Protein AF-A0A6B3E940-F1 (afdb_monomer)

Foldseek 3Di:
DWKKWKKKAFPCVLVVVVPDPPNIDTDIDDPDPAAQQLVFLVVLVVCLVPPDPVRNPTQMKMWMATPLQFTDIYRHNDDDDPVVSVVRVVNRVVRSVVVVVVVVVVVLLVVLLCCVVPPPPDDLQNSLVVCVVPDPSVQSSCSNVVHNPDD

Radius of gyration: 22.95 Å; Cα contacts (8 Å, |Δi|>4): 192; chains: 1; bounding box: 45×34×62 Å

Structure (mmCIF, N/CA/C/O backbone):
data_AF-A0A6B3E940-F1
#
_entry.id   AF-A0A6B3E940-F1
#
loop_
_atom_site.group_PDB
_atom_site.id
_atom_site.type_symbol
_atom_site.label_atom_id
_atom_site.label_alt_id
_atom_site.label_comp_id
_atom_site.label_asym_id
_atom_site.label_entity_id
_atom_site.label_seq_id
_atom_site.pdbx_PDB_ins_code
_atom_site.Cartn_x
_atom_site.Cartn_y
_atom_site.Cartn_z
_atom_site.occupancy
_atom_site.B_iso_or_equiv
_atom_site.auth_seq_id
_atom_site.auth_comp_id
_atom_site.auth_asym_id
_atom_site.auth_atom_id
_atom_site.pdbx_PDB_model_num
ATOM 1 N N . MET A 1 1 ? -9.337 -10.055 -10.009 1.00 65.56 1 MET A N 1
ATOM 2 C CA . MET A 1 1 ? -8.100 -9.558 -10.638 1.00 65.56 1 MET A CA 1
ATOM 3 C C . MET A 1 1 ? -8.037 -8.090 -10.292 1.00 65.56 1 MET A C 1
ATOM 5 O O . MET A 1 1 ? -9.077 -7.448 -10.397 1.00 65.56 1 MET A O 1
ATOM 9 N N . ALA A 1 2 ? -6.899 -7.632 -9.772 1.00 80.44 2 ALA A N 1
ATOM 10 C CA . ALA A 1 2 ? -6.721 -6.245 -9.368 1.00 80.44 2 ALA A CA 1
ATOM 11 C C . ALA A 1 2 ? -6.787 -5.332 -10.592 1.00 80.44 2 ALA A C 1
ATOM 13 O O . ALA A 1 2 ? -6.384 -5.710 -11.693 1.00 80.44 2 ALA A O 1
ATOM 14 N N . THR A 1 3 ? -7.287 -4.125 -10.384 1.00 91.31 3 THR A N 1
ATOM 15 C CA . THR A 1 3 ? -7.326 -3.108 -11.421 1.00 91.31 3 THR A CA 1
ATOM 16 C C . THR A 1 3 ? -6.101 -2.218 -11.283 1.00 91.31 3 THR A C 1
ATOM 18 O O . THR A 1 3 ? -5.962 -1.539 -10.265 1.00 91.31 3 THR A O 1
ATOM 21 N N . TYR A 1 4 ? -5.249 -2.138 -12.304 1.00 93.44 4 TYR A N 1
ATOM 22 C CA . TYR A 1 4 ? -4.067 -1.279 -12.269 1.00 93.44 4 TYR A CA 1
ATOM 23 C C . TYR A 1 4 ? -4.266 0.001 -13.079 1.00 93.44 4 TYR A C 1
ATOM 25 O O . TYR A 1 4 ? -4.685 -0.021 -14.234 1.00 93.44 4 TYR A O 1
ATOM 33 N N . ASN A 1 5 ? -3.904 1.130 -12.482 1.00 93.69 5 ASN A N 1
ATOM 34 C CA . ASN A 1 5 ? -3.676 2.395 -13.168 1.00 93.69 5 ASN A CA 1
ATOM 35 C C . ASN A 1 5 ? -2.167 2.607 -13.248 1.00 93.69 5 ASN A C 1
ATOM 37 O O . ASN A 1 5 ? -1.467 2.369 -12.264 1.00 93.69 5 ASN A O 1
ATOM 41 N N . TYR A 1 6 ? -1.663 3.068 -14.385 1.00 91.81 6 TYR A N 1
ATOM 42 C CA . TYR A 1 6 ? -0.237 3.314 -14.545 1.00 91.81 6 TYR A CA 1
ATOM 43 C C . TYR A 1 6 ? 0.050 4.658 -15.196 1.00 91.81 6 TYR A C 1
ATOM 45 O O . TYR A 1 6 ? -0.753 5.194 -15.964 1.00 91.81 6 TYR A O 1
ATOM 53 N N . GLU A 1 7 ? 1.229 5.182 -14.890 1.00 90.56 7 GLU A N 1
ATOM 54 C CA . GLU A 1 7 ? 1.784 6.381 -15.492 1.00 90.56 7 GLU A CA 1
ATOM 55 C C . GLU A 1 7 ? 3.237 6.133 -15.886 1.00 90.56 7 GLU A C 1
ATOM 57 O O . GLU A 1 7 ? 4.058 5.766 -15.052 1.00 90.56 7 GLU A O 1
ATOM 62 N N . ILE A 1 8 ? 3.558 6.353 -17.159 1.00 86.75 8 ILE A N 1
ATOM 63 C CA . ILE A 1 8 ? 4.937 6.384 -17.640 1.00 86.75 8 ILE A CA 1
ATOM 64 C C . ILE A 1 8 ? 5.429 7.823 -17.516 1.00 86.75 8 ILE A C 1
ATOM 66 O O . ILE A 1 8 ? 4.885 8.716 -18.170 1.00 86.75 8 ILE A O 1
ATOM 70 N N . GLN A 1 9 ? 6.445 8.041 -16.688 1.00 82.88 9 GLN A N 1
ATOM 71 C CA . GLN A 1 9 ? 7.139 9.311 -16.548 1.00 82.88 9 GLN A CA 1
ATOM 72 C C . GLN A 1 9 ? 8.440 9.279 -17.344 1.00 82.88 9 GLN A C 1
ATOM 74 O O . GLN A 1 9 ? 9.255 8.367 -17.218 1.00 82.88 9 GLN A O 1
ATOM 79 N N . VAL A 1 10 ? 8.650 10.302 -18.165 1.00 74.44 10 VAL A N 1
ATOM 80 C CA . VAL A 1 10 ? 9.858 10.460 -18.977 1.00 74.44 10 VAL A CA 1
ATOM 81 C C . VAL A 1 10 ? 10.503 11.804 -18.629 1.00 74.44 10 VAL A C 1
ATOM 83 O O . VAL A 1 10 ? 9.784 12.763 -18.328 1.00 74.44 10 VAL A O 1
ATOM 86 N N . PRO A 1 11 ? 11.845 11.920 -18.641 1.00 71.56 11 PRO A N 1
ATOM 87 C CA . PRO A 1 11 ? 12.511 13.178 -18.335 1.00 71.56 11 PRO A CA 1
ATOM 88 C C . PRO A 1 11 ? 12.091 14.284 -19.306 1.00 71.56 11 PRO A C 1
ATOM 90 O O . PRO A 1 11 ? 12.037 14.056 -20.512 1.00 71.56 11 PRO A O 1
ATOM 93 N N . ALA A 1 12 ? 11.922 15.510 -18.804 1.00 7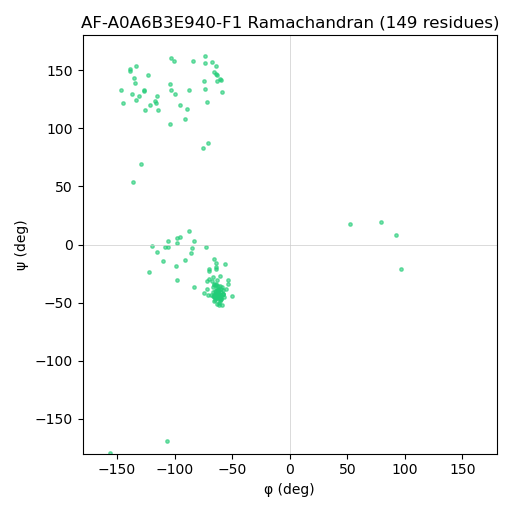0.94 12 ALA A N 1
ATOM 94 C CA . ALA A 1 12 ? 11.483 16.677 -19.585 1.00 70.94 12 ALA A CA 1
ATOM 95 C C . ALA A 1 12 ? 12.355 16.996 -20.821 1.00 70.94 12 ALA A C 1
ATOM 97 O O . ALA A 1 12 ? 11.939 17.731 -21.715 1.00 70.94 12 ALA A O 1
ATOM 98 N N . ILE A 1 13 ? 13.576 16.454 -20.890 1.00 68.12 13 ILE A N 1
ATOM 99 C CA . ILE A 1 13 ? 14.427 16.566 -22.078 1.00 68.12 13 ILE A CA 1
ATOM 100 C C . ILE A 1 13 ? 13.847 15.804 -23.281 1.00 68.12 13 ILE A C 1
ATOM 102 O O . ILE A 1 13 ? 14.067 16.230 -24.408 1.00 68.12 13 ILE A O 1
ATOM 106 N N . ALA A 1 14 ? 13.067 14.738 -23.063 1.00 64.94 14 ALA A N 1
ATOM 107 C CA . ALA A 1 14 ? 12.346 14.030 -24.120 1.00 64.94 14 ALA A CA 1
ATOM 108 C C . ALA A 1 14 ? 11.273 14.922 -24.761 1.00 64.94 14 ALA A C 1
ATOM 110 O O . ALA A 1 14 ? 11.181 14.982 -25.985 1.00 64.94 14 ALA A O 1
ATOM 111 N N . ASP A 1 15 ? 10.531 15.676 -23.945 1.00 63.59 15 ASP A N 1
ATOM 112 C CA . ASP A 1 15 ? 9.510 16.633 -24.394 1.00 63.59 15 ASP A CA 1
ATOM 113 C C . ASP A 1 15 ? 10.143 17.738 -25.248 1.00 63.59 15 ASP A C 1
ATOM 115 O O . ASP A 1 15 ? 9.604 18.148 -26.276 1.00 63.59 15 ASP A O 1
ATOM 119 N N . ALA A 1 16 ? 11.336 18.191 -24.851 1.00 63.53 16 ALA A N 1
ATOM 120 C CA . ALA A 1 16 ? 12.081 19.232 -25.551 1.00 63.53 16 ALA A CA 1
ATOM 121 C C . ALA A 1 16 ? 12.637 18.778 -26.914 1.00 63.53 16 ALA A C 1
ATOM 123 O O . ALA A 1 16 ? 12.873 19.619 -27.785 1.00 63.53 16 ALA A O 1
ATOM 124 N N . LEU A 1 17 ? 12.824 17.468 -27.128 1.00 63.91 17 LEU A N 1
ATOM 125 C CA . LEU A 1 17 ? 13.311 16.916 -28.397 1.00 63.91 17 LEU A CA 1
ATOM 126 C C . LEU A 1 17 ? 12.261 16.956 -29.522 1.00 63.91 17 LEU A C 1
ATOM 128 O O . LEU A 1 17 ? 12.595 16.608 -30.654 1.00 63.91 17 LEU A O 1
ATOM 132 N N . ASN A 1 18 ? 11.031 17.421 -29.247 1.00 54.59 18 ASN A N 1
ATOM 133 C CA . ASN A 1 18 ? 10.007 17.849 -30.220 1.00 54.59 18 ASN A CA 1
ATOM 134 C C . ASN A 1 18 ? 9.663 16.834 -31.336 1.00 54.59 18 ASN A C 1
ATOM 136 O O . ASN A 1 18 ? 9.095 17.187 -32.368 1.00 54.59 18 ASN A O 1
ATOM 140 N N . THR A 1 19 ? 10.025 15.566 -31.144 1.00 55.31 19 THR A N 1
ATOM 141 C CA . THR A 1 19 ? 9.912 14.481 -32.133 1.00 55.31 19 THR A CA 1
ATOM 142 C C . THR A 1 19 ? 8.928 13.402 -31.698 1.00 55.31 19 THR A C 1
ATOM 144 O O . THR A 1 19 ? 8.602 12.521 -32.493 1.00 55.31 19 THR A O 1
ATOM 147 N N . TRP A 1 20 ? 8.398 13.485 -30.473 1.00 56.41 20 TRP A N 1
ATOM 148 C CA . TRP A 1 20 ? 7.469 12.500 -29.941 1.00 56.41 20 TRP A CA 1
ATOM 149 C C . TRP A 1 20 ? 6.397 13.127 -29.043 1.00 56.41 20 TRP A C 1
ATOM 151 O O . TRP A 1 20 ? 6.701 13.760 -28.040 1.00 56.41 20 TRP A O 1
ATOM 161 N N . ASN A 1 21 ? 5.127 12.927 -29.405 1.00 55.66 21 ASN A N 1
ATOM 162 C CA . ASN A 1 21 ? 3.965 13.545 -28.751 1.00 55.66 21 ASN A CA 1
ATOM 163 C C . ASN A 1 21 ? 3.415 12.746 -27.550 1.00 55.66 21 ASN A C 1
ATOM 165 O O . ASN A 1 21 ? 2.301 13.021 -27.110 1.00 55.66 21 ASN A O 1
ATOM 169 N N . GLN A 1 22 ? 4.133 11.734 -27.045 1.00 58.56 22 GLN A N 1
ATOM 170 C CA . GLN A 1 22 ? 3.665 10.892 -25.930 1.00 58.56 22 GLN A CA 1
ATOM 171 C C . GLN A 1 22 ? 4.746 10.612 -24.870 1.00 58.56 22 GLN A C 1
ATOM 173 O O . GLN A 1 22 ? 5.001 9.452 -24.551 1.00 58.56 22 GLN A O 1
ATOM 178 N N . PRO A 1 23 ? 5.397 11.640 -24.301 1.00 60.25 23 PRO A N 1
ATOM 179 C CA . PRO A 1 23 ? 6.384 11.414 -23.250 1.00 60.25 23 PRO A CA 1
ATOM 180 C C . PRO A 1 23 ? 5.743 10.940 -21.943 1.00 60.25 23 PRO A C 1
ATOM 182 O O . PRO A 1 23 ? 6.348 10.176 -21.209 1.00 60.25 23 PRO A O 1
ATOM 185 N N . GLN A 1 24 ? 4.505 11.341 -21.662 1.00 67.50 24 GLN A N 1
ATOM 186 C CA . GLN A 1 24 ? 3.754 10.858 -20.510 1.00 67.50 24 GLN A CA 1
ATOM 187 C C . GLN A 1 24 ? 2.526 10.100 -20.995 1.00 67.50 24 GLN A C 1
ATOM 189 O O . GLN A 1 24 ? 1.691 10.647 -21.720 1.00 67.50 24 GLN A O 1
ATOM 194 N N . LYS A 1 25 ? 2.419 8.831 -20.599 1.00 77.31 25 LYS A N 1
ATOM 195 C CA . LYS A 1 25 ? 1.247 7.993 -20.873 1.00 77.31 25 LYS A CA 1
ATOM 196 C C . LYS A 1 25 ? 0.608 7.610 -19.550 1.00 77.31 25 LYS A C 1
ATOM 198 O O . LYS A 1 25 ? 1.270 7.012 -18.710 1.00 77.31 25 LYS A O 1
ATOM 203 N N . ARG A 1 26 ? -0.676 7.928 -19.395 1.00 82.88 26 ARG A N 1
ATOM 204 C CA . ARG A 1 26 ? -1.514 7.482 -18.279 1.00 82.88 26 ARG A CA 1
ATOM 205 C C . ARG A 1 26 ? -2.608 6.588 -18.825 1.00 82.88 26 ARG A C 1
ATOM 207 O O . ARG A 1 26 ? -3.288 6.989 -19.768 1.00 82.88 26 ARG A O 1
ATOM 214 N N . ASP A 1 27 ? -2.760 5.405 -18.256 1.00 88.06 27 ASP A N 1
ATOM 215 C CA . ASP A 1 27 ? -3.761 4.445 -18.711 1.00 88.06 27 ASP A CA 1
ATOM 216 C C . ASP A 1 27 ? -4.138 3.464 -17.592 1.00 88.06 27 ASP A C 1
ATOM 218 O O . ASP A 1 27 ? -3.639 3.550 -16.464 1.00 88.06 27 ASP A O 1
ATOM 222 N N . LYS A 1 28 ? -5.036 2.532 -17.912 1.00 88.75 28 LYS A N 1
ATOM 223 C CA . LYS A 1 28 ? -5.583 1.538 -16.992 1.00 88.75 28 LYS A CA 1
ATOM 224 C C . LYS A 1 28 ? -5.622 0.152 -17.646 1.00 88.75 28 LYS A C 1
ATOM 226 O O . LYS A 1 28 ? -5.931 0.040 -18.826 1.00 88.75 28 LYS A O 1
ATOM 231 N N . THR A 1 29 ? -5.360 -0.898 -16.873 1.00 89.19 29 THR A N 1
ATOM 232 C CA . THR A 1 29 ? -5.521 -2.308 -17.276 1.00 89.19 29 THR A CA 1
ATOM 233 C C . THR A 1 29 ? -6.227 -3.094 -16.171 1.00 89.19 29 THR A C 1
ATOM 235 O O . THR A 1 29 ? -5.981 -2.885 -14.982 1.00 89.19 29 THR A O 1
ATOM 238 N N . ASP A 1 30 ? -7.140 -3.972 -16.572 1.00 88.38 30 ASP A N 1
ATOM 239 C CA . ASP A 1 30 ? -7.891 -4.898 -15.718 1.00 88.38 30 ASP A CA 1
ATOM 240 C C . ASP A 1 30 ? -7.642 -6.379 -16.075 1.00 88.38 30 ASP A C 1
ATOM 242 O O . ASP A 1 30 ? -8.165 -7.275 -15.411 1.00 88.38 30 ASP A O 1
ATOM 246 N N . ASP A 1 31 ? -6.820 -6.645 -17.093 1.00 88.00 31 ASP A N 1
ATOM 247 C CA . ASP A 1 31 ? -6.513 -7.973 -17.630 1.00 88.00 31 ASP A CA 1
ATOM 248 C C . ASP A 1 31 ? -5.114 -8.495 -17.253 1.00 88.00 31 ASP A C 1
ATOM 250 O O . ASP A 1 31 ? -4.766 -9.637 -17.570 1.00 88.00 31 ASP A O 1
ATOM 254 N N . TRP A 1 32 ? -4.311 -7.703 -16.536 1.00 92.44 32 TRP A N 1
ATOM 255 C CA . TRP A 1 32 ? -2.992 -8.130 -16.076 1.00 92.44 32 TRP A CA 1
ATOM 256 C C . TRP A 1 32 ? -3.081 -9.165 -14.944 1.00 92.44 32 TRP A C 1
ATOM 258 O O . TRP A 1 32 ? -3.643 -8.915 -13.879 1.00 92.44 32 TRP A O 1
ATOM 268 N N . ALA A 1 33 ? -2.477 -10.335 -15.161 1.00 87.19 33 ALA A N 1
ATOM 269 C CA . ALA A 1 33 ? -2.506 -11.458 -14.219 1.00 87.19 33 ALA A CA 1
ATOM 270 C C . ALA A 1 33 ? -1.253 -11.573 -13.323 1.00 87.19 33 ALA A C 1
ATOM 272 O O . ALA A 1 33 ? -1.144 -12.529 -12.557 1.00 87.19 33 ALA A O 1
ATOM 273 N N . GLY A 1 34 ? -0.289 -10.655 -13.453 1.00 90.38 34 GLY A N 1
ATOM 274 C CA . GLY A 1 34 ? 0.955 -10.643 -12.677 1.00 90.38 34 GLY A CA 1
ATOM 275 C C . GLY A 1 34 ? 0.993 -9.555 -11.602 1.00 90.38 34 GLY A C 1
ATOM 276 O O . GLY A 1 34 ? -0.002 -8.889 -11.338 1.00 90.38 34 GLY A O 1
ATOM 277 N N . THR A 1 35 ? 2.173 -9.346 -11.018 1.00 94.56 35 THR A N 1
ATOM 278 C CA . THR A 1 35 ? 2.417 -8.291 -10.022 1.00 94.56 35 THR A CA 1
ATOM 279 C C . THR A 1 35 ? 2.478 -6.900 -10.658 1.00 94.56 35 THR A C 1
ATOM 281 O O . THR A 1 35 ? 2.711 -6.762 -11.869 1.00 94.56 35 THR A O 1
ATOM 284 N N . ALA A 1 36 ? 2.324 -5.856 -9.841 1.00 95.50 36 ALA A N 1
ATOM 285 C CA . ALA A 1 36 ? 2.456 -4.470 -10.278 1.00 95.50 36 ALA A CA 1
ATOM 286 C C . ALA A 1 36 ? 3.881 -4.172 -10.776 1.00 95.50 36 ALA A C 1
ATOM 288 O O . ALA A 1 36 ? 4.051 -3.504 -11.799 1.00 95.50 36 ALA A O 1
ATOM 289 N N . HIS A 1 37 ? 4.914 -4.715 -10.116 1.00 96.31 37 HIS A N 1
ATOM 290 C CA . HIS A 1 37 ? 6.299 -4.590 -10.588 1.00 96.31 37 HIS A CA 1
ATOM 291 C C . HIS A 1 37 ? 6.486 -5.234 -11.967 1.00 96.31 37 HIS A C 1
ATOM 293 O O . HIS A 1 37 ? 7.131 -4.648 -12.842 1.00 96.31 37 HIS A O 1
ATOM 299 N N . ALA A 1 38 ? 5.907 -6.419 -12.196 1.00 95.31 38 ALA A N 1
ATOM 300 C CA . ALA A 1 38 ? 5.984 -7.090 -13.490 1.00 95.31 38 ALA A CA 1
ATOM 301 C C . ALA A 1 38 ? 5.284 -6.278 -14.592 1.00 95.31 38 ALA A C 1
ATOM 303 O O . ALA A 1 38 ? 5.835 -6.156 -15.689 1.00 95.31 38 ALA A O 1
ATOM 304 N N . LEU A 1 39 ? 4.128 -5.672 -14.286 1.00 95.19 39 LEU A N 1
ATOM 305 C CA . LEU A 1 39 ? 3.439 -4.755 -15.197 1.00 95.19 39 LEU A CA 1
ATOM 306 C C . LEU A 1 39 ? 4.315 -3.539 -15.521 1.00 95.19 39 LEU A C 1
ATOM 308 O O . LEU A 1 39 ? 4.513 -3.222 -16.691 1.00 95.19 39 LEU A O 1
ATOM 312 N N . GLY A 1 40 ? 4.903 -2.896 -14.509 1.00 94.75 40 GLY A N 1
ATOM 313 C CA . GLY A 1 40 ? 5.782 -1.741 -14.703 1.00 94.75 40 GLY A CA 1
ATOM 314 C C . GLY A 1 40 ? 6.984 -2.058 -15.600 1.00 94.75 40 GLY A C 1
ATOM 315 O O . GLY A 1 40 ? 7.291 -1.299 -16.518 1.00 94.75 40 GLY A O 1
ATOM 316 N N . ARG A 1 41 ? 7.626 -3.221 -15.413 1.00 95.25 41 ARG A N 1
ATOM 317 C CA . ARG A 1 41 ? 8.738 -3.674 -16.275 1.00 95.25 41 ARG A CA 1
ATOM 318 C C . ARG A 1 41 ? 8.285 -3.945 -17.706 1.00 95.25 41 ARG A C 1
ATOM 320 O O . ARG A 1 41 ? 9.025 -3.639 -18.641 1.00 95.25 41 ARG A O 1
ATOM 327 N N . HIS A 1 42 ? 7.103 -4.540 -17.870 1.00 94.25 42 HIS A N 1
ATOM 328 C CA . HIS A 1 42 ? 6.511 -4.813 -19.175 1.00 94.25 42 HIS A CA 1
ATOM 329 C C . HIS A 1 42 ? 6.232 -3.509 -19.933 1.00 94.25 42 HIS A C 1
ATOM 331 O O . HIS A 1 42 ? 6.749 -3.338 -21.034 1.00 94.25 42 HIS A O 1
ATOM 337 N N . LEU A 1 43 ? 5.544 -2.555 -19.302 1.00 92.31 43 LEU A N 1
ATOM 338 C CA . LEU A 1 43 ? 5.242 -1.239 -19.872 1.00 92.31 43 LEU A CA 1
ATOM 339 C C . LEU A 1 43 ? 6.508 -0.450 -20.213 1.00 92.31 43 LEU A C 1
ATOM 341 O O . LEU A 1 43 ? 6.602 0.145 -21.284 1.00 92.31 43 LEU A O 1
ATOM 345 N N . LEU A 1 44 ? 7.512 -0.476 -19.332 1.00 91.44 44 LEU A N 1
ATOM 346 C CA . LEU A 1 44 ? 8.779 0.204 -19.586 1.00 91.44 44 LEU A CA 1
ATOM 347 C C . LEU A 1 44 ? 9.532 -0.434 -20.763 1.00 91.44 44 LEU A C 1
ATOM 349 O O . LEU A 1 44 ? 10.171 0.270 -21.541 1.00 91.44 44 LEU A O 1
ATOM 353 N N . ARG A 1 45 ? 9.441 -1.759 -20.938 1.00 91.31 45 ARG A N 1
ATOM 354 C CA . ARG A 1 45 ? 10.003 -2.443 -22.111 1.00 91.31 45 ARG A CA 1
ATOM 355 C C . ARG A 1 45 ? 9.287 -2.039 -23.396 1.00 91.31 45 ARG A C 1
ATOM 357 O O . ARG A 1 45 ? 9.963 -1.662 -24.345 1.00 91.31 45 ARG A O 1
ATOM 364 N N . GLU A 1 46 ? 7.956 -2.052 -23.410 1.00 89.44 46 GLU A N 1
ATOM 365 C CA . GLU A 1 46 ? 7.172 -1.600 -24.570 1.00 89.44 46 GLU A CA 1
ATOM 366 C C . GLU A 1 46 ? 7.482 -0.145 -24.937 1.00 89.4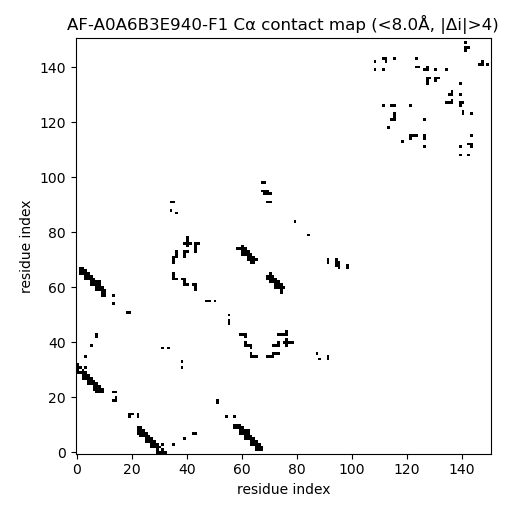4 46 GLU A C 1
ATOM 368 O O . GLU A 1 46 ? 7.596 0.208 -26.115 1.00 89.44 46 GLU A O 1
ATOM 373 N N . TRP A 1 47 ? 7.670 0.703 -23.925 1.00 86.25 47 TRP A N 1
ATOM 374 C CA . TRP A 1 47 ? 8.105 2.079 -24.110 1.00 86.25 47 TRP A CA 1
ATOM 375 C C . TRP A 1 47 ? 9.488 2.149 -24.771 1.00 86.25 47 TRP A C 1
ATOM 377 O O . TRP A 1 47 ? 9.631 2.814 -25.793 1.00 86.25 47 TRP A O 1
ATOM 387 N N . HIS A 1 48 ? 10.491 1.421 -24.266 1.00 86.56 4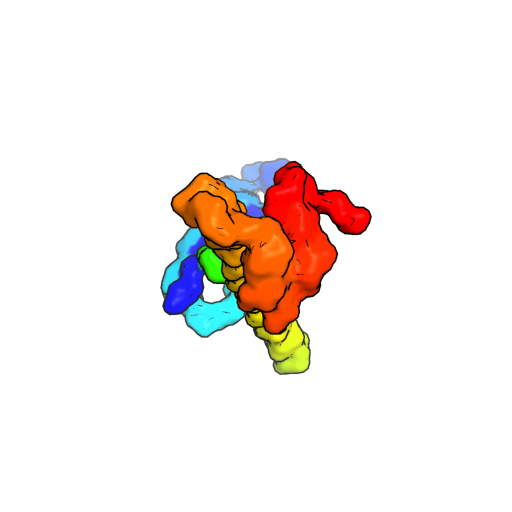8 HIS A N 1
ATOM 388 C CA . HIS A 1 48 ? 11.831 1.400 -24.871 1.00 86.56 48 HIS A CA 1
ATOM 389 C C . HIS A 1 48 ? 11.834 0.840 -26.303 1.00 86.56 48 HIS A C 1
ATOM 391 O O . HIS A 1 48 ? 12.593 1.325 -27.146 1.00 86.56 48 HIS A O 1
ATOM 397 N N . ASP A 1 49 ? 10.988 -0.149 -26.593 1.00 87.62 49 ASP A N 1
ATOM 398 C CA . ASP A 1 49 ? 10.885 -0.766 -27.919 1.00 87.62 49 ASP A CA 1
ATOM 399 C C . ASP A 1 49 ? 10.221 0.171 -28.946 1.00 87.62 49 ASP A C 1
ATOM 401 O O . ASP A 1 49 ? 10.558 0.129 -30.133 1.00 87.62 49 ASP A O 1
ATOM 405 N N . SER A 1 50 ? 9.305 1.038 -28.501 1.00 83.44 50 SER A N 1
ATOM 406 C CA . SER A 1 50 ? 8.542 1.959 -29.360 1.00 83.44 50 SER A CA 1
ATOM 407 C C . SER A 1 50 ? 9.088 3.391 -29.415 1.00 83.44 50 SER A C 1
ATOM 409 O O . SER A 1 50 ? 8.764 4.127 -30.352 1.00 83.44 50 SER A O 1
ATOM 411 N N . ALA A 1 51 ? 9.918 3.798 -28.450 1.00 80.88 51 ALA A N 1
ATOM 412 C CA . ALA A 1 51 ? 10.490 5.139 -28.394 1.00 80.88 51 ALA A CA 1
ATOM 413 C C . ALA A 1 51 ? 11.427 5.411 -29.593 1.00 80.88 51 ALA A C 1
ATOM 415 O O . ALA A 1 51 ? 12.122 4.503 -30.052 1.00 80.88 51 ALA A O 1
ATOM 416 N N . PRO A 1 52 ? 11.508 6.651 -30.111 1.00 80.62 52 PRO A N 1
ATOM 417 C CA . PRO A 1 52 ? 12.467 7.011 -31.157 1.00 80.62 52 PRO A CA 1
ATOM 418 C C . PRO A 1 52 ? 13.933 6.901 -30.707 1.00 80.62 52 PRO A C 1
ATOM 420 O O . PRO A 1 52 ? 14.265 7.087 -29.531 1.00 80.62 52 PRO A O 1
ATOM 423 N N . ASP A 1 53 ? 14.837 6.665 -31.661 1.00 76.31 53 ASP A N 1
ATOM 424 C CA . ASP A 1 53 ? 16.281 6.699 -31.407 1.00 76.31 53 ASP A CA 1
ATOM 425 C C . ASP A 1 53 ? 16.697 8.088 -30.873 1.00 76.31 53 ASP A C 1
ATOM 427 O O . ASP A 1 53 ? 16.290 9.120 -31.404 1.00 76.31 53 ASP A O 1
ATOM 431 N N . GLY A 1 54 ? 17.471 8.116 -29.781 1.00 73.56 54 GLY A N 1
ATOM 432 C CA . GLY A 1 54 ? 17.808 9.330 -29.017 1.00 73.56 54 GLY A CA 1
ATOM 433 C C . GLY A 1 54 ? 16.924 9.585 -27.786 1.00 73.56 54 GLY A C 1
ATOM 434 O O . GLY A 1 54 ? 17.369 10.251 -26.856 1.00 73.56 54 GLY A O 1
ATOM 435 N N . VAL A 1 55 ? 15.717 9.006 -27.730 1.00 75.38 55 VAL A N 1
ATOM 436 C CA . VAL A 1 55 ? 14.835 9.028 -26.542 1.00 75.38 55 VAL A CA 1
ATOM 437 C C . VAL A 1 55 ? 14.967 7.740 -25.725 1.00 75.38 55 VAL A C 1
ATOM 439 O O . VAL A 1 55 ? 14.873 7.781 -24.502 1.00 75.38 55 VAL A O 1
ATOM 442 N N . LYS A 1 56 ? 15.264 6.607 -26.379 1.00 74.38 56 LYS A N 1
ATOM 443 C CA . LYS A 1 56 ? 15.417 5.282 -25.742 1.00 74.38 56 LYS A CA 1
ATOM 444 C C . LYS A 1 56 ? 16.404 5.237 -24.573 1.00 74.38 56 LYS A C 1
ATOM 446 O O . LYS A 1 56 ? 16.239 4.406 -23.686 1.00 74.38 56 LYS A O 1
ATOM 451 N N . GLU A 1 57 ? 17.432 6.083 -24.603 1.00 73.75 57 GLU A N 1
ATOM 452 C CA . GLU A 1 57 ? 18.498 6.137 -23.592 1.00 73.75 57 GLU A CA 1
ATOM 453 C C . GLU A 1 57 ? 18.137 7.011 -22.382 1.00 73.75 57 GLU A C 1
ATOM 455 O O . GLU A 1 57 ? 18.881 7.055 -21.402 1.00 73.75 57 GLU A O 1
ATOM 460 N N . LEU A 1 58 ? 17.008 7.721 -22.435 1.00 79.31 58 LEU A N 1
ATOM 461 C CA . LEU A 1 58 ? 16.552 8.549 -21.329 1.00 79.31 58 LEU A CA 1
ATOM 462 C C . LEU A 1 58 ? 15.989 7.670 -20.210 1.00 79.31 58 LEU A C 1
ATOM 464 O O . LEU A 1 58 ? 15.303 6.679 -20.458 1.00 79.31 58 LEU A O 1
ATOM 468 N N . ALA A 1 59 ? 16.281 8.054 -18.966 1.00 79.19 59 ALA A N 1
ATOM 469 C CA . ALA A 1 59 ? 15.810 7.355 -17.776 1.00 79.19 59 ALA A CA 1
ATOM 470 C C . ALA A 1 59 ? 14.301 7.573 -17.589 1.00 79.19 59 ALA A C 1
ATOM 472 O O . ALA A 1 59 ? 13.889 8.528 -16.936 1.00 79.19 59 ALA A O 1
ATOM 473 N N . ALA A 1 60 ? 13.495 6.716 -18.211 1.00 85.75 60 ALA A N 1
ATOM 474 C CA . ALA A 1 60 ? 12.058 6.650 -18.000 1.00 85.75 60 ALA A CA 1
ATOM 475 C C . ALA A 1 60 ? 11.714 5.786 -16.779 1.00 85.75 60 ALA A C 1
ATOM 477 O O . ALA A 1 60 ? 12.486 4.928 -16.345 1.00 85.75 60 ALA A O 1
ATOM 478 N N . GLU A 1 61 ? 10.528 6.019 -16.246 1.00 90.94 61 GLU A N 1
ATOM 479 C CA . GLU A 1 61 ? 10.002 5.372 -15.059 1.00 90.94 61 GLU A CA 1
ATOM 480 C C . GLU A 1 61 ? 8.525 5.039 -15.266 1.00 90.94 61 GLU A C 1
ATOM 482 O O . GLU A 1 61 ? 7.817 5.740 -15.986 1.00 90.94 61 GLU A O 1
ATOM 487 N N . VAL A 1 62 ? 8.051 3.966 -14.640 1.00 92.38 62 VAL A N 1
ATOM 488 C CA . VAL A 1 62 ? 6.632 3.614 -14.608 1.00 92.38 62 VAL A CA 1
ATOM 489 C C . VAL A 1 62 ? 6.155 3.544 -13.165 1.00 92.38 62 VAL A C 1
ATOM 491 O O . VAL A 1 62 ? 6.634 2.717 -12.389 1.00 92.38 62 VAL A O 1
ATOM 494 N N . GLU A 1 63 ? 5.178 4.376 -12.825 1.00 95.56 63 GLU A N 1
ATOM 495 C CA . GLU A 1 63 ? 4.382 4.228 -11.612 1.00 95.56 63 GLU A CA 1
ATOM 496 C C . GLU A 1 63 ? 3.193 3.308 -11.903 1.00 95.56 63 GLU A C 1
ATOM 498 O O . GLU A 1 63 ? 2.481 3.502 -12.890 1.00 95.56 63 GLU A O 1
ATOM 503 N N . VAL A 1 64 ? 2.938 2.331 -11.032 1.00 95.94 64 VAL A N 1
ATOM 504 C CA . VAL A 1 64 ? 1.755 1.461 -11.108 1.00 95.94 64 VAL A CA 1
ATOM 505 C C . VAL A 1 64 ? 1.026 1.492 -9.769 1.00 95.94 64 VAL A C 1
ATOM 507 O O . VAL A 1 64 ? 1.643 1.369 -8.712 1.00 95.94 64 VAL A O 1
ATOM 510 N N . ARG A 1 65 ? -0.297 1.663 -9.822 1.00 95.75 65 ARG A N 1
ATOM 511 C CA . ARG A 1 65 ? -1.210 1.741 -8.675 1.00 95.75 65 ARG A CA 1
ATOM 512 C C . ARG A 1 65 ? -2.343 0.740 -8.833 1.00 95.75 65 ARG A C 1
ATOM 514 O O . ARG A 1 65 ? -2.970 0.744 -9.889 1.00 95.75 65 ARG A O 1
ATOM 521 N N . SER A 1 66 ? -2.656 -0.049 -7.809 1.00 94.69 66 SER A N 1
ATOM 522 C CA . SER A 1 66 ? -3.869 -0.878 -7.794 1.00 94.69 66 SER A CA 1
ATOM 523 C C . SER A 1 66 ? -4.996 -0.267 -6.964 1.00 94.69 66 SER A C 1
ATOM 525 O O . SER A 1 66 ? -4.766 0.548 -6.069 1.00 94.69 66 SER A O 1
ATOM 527 N N . ASP A 1 67 ? -6.225 -0.686 -7.252 1.00 91.06 67 ASP A N 1
ATOM 528 C CA . ASP A 1 67 ? -7.397 -0.467 -6.395 1.00 91.06 67 ASP A CA 1
ATOM 529 C C . ASP A 1 67 ? -7.291 -1.165 -5.027 1.00 91.06 67 ASP A C 1
ATOM 531 O O . ASP A 1 67 ? -7.921 -0.734 -4.066 1.00 91.06 67 ASP A O 1
ATOM 535 N N . GLU A 1 68 ? -6.444 -2.188 -4.920 1.00 90.62 68 GLU A N 1
ATOM 536 C CA . GLU A 1 68 ? -6.122 -2.900 -3.677 1.00 90.62 68 GLU A CA 1
ATOM 537 C C . GLU A 1 68 ? -5.039 -2.204 -2.826 1.00 90.62 68 GLU A C 1
ATOM 539 O O . GLU A 1 68 ? -4.646 -2.721 -1.782 1.00 90.62 68 GLU A O 1
ATOM 544 N N . GLY A 1 69 ? -4.548 -1.031 -3.245 1.00 91.31 69 GLY A N 1
ATOM 545 C CA . GLY A 1 69 ? -3.590 -0.233 -2.471 1.00 91.31 69 GLY A CA 1
ATOM 546 C C . GLY A 1 69 ? -2.117 -0.493 -2.768 1.00 91.31 69 GLY A C 1
ATOM 547 O O . GLY A 1 69 ? -1.260 0.035 -2.063 1.00 91.31 69 GLY A O 1
ATOM 548 N N . VAL A 1 70 ? -1.799 -1.272 -3.803 1.00 96.00 70 VAL A N 1
ATOM 549 C CA . VAL A 1 70 ? -0.414 -1.462 -4.246 1.00 96.00 70 VAL A CA 1
ATOM 550 C C . VAL A 1 70 ? 0.068 -0.206 -4.963 1.00 96.00 70 VAL A C 1
ATOM 552 O O . VAL A 1 70 ? -0.611 0.307 -5.850 1.00 96.00 70 VAL A O 1
ATOM 555 N N . TYR A 1 71 ? 1.266 0.252 -4.623 1.00 96.38 71 TYR A N 1
ATOM 556 C CA . TYR A 1 71 ? 2.023 1.277 -5.324 1.00 96.38 71 TYR A CA 1
ATOM 557 C C . TYR A 1 71 ? 3.453 0.800 -5.563 1.00 96.38 71 TYR A C 1
ATOM 559 O O . TYR A 1 71 ? 4.162 0.389 -4.637 1.00 96.38 71 TYR A O 1
ATOM 567 N N . VAL A 1 72 ? 3.892 0.884 -6.815 1.00 96.44 72 VAL A N 1
ATOM 568 C CA . VAL A 1 72 ? 5.260 0.542 -7.207 1.00 96.44 72 VAL A CA 1
ATOM 569 C C . VAL A 1 72 ? 5.797 1.552 -8.205 1.00 96.44 72 VAL A C 1
ATOM 571 O O . VAL A 1 72 ? 5.053 2.130 -8.999 1.00 96.44 72 VAL A O 1
ATOM 574 N N . GLN A 1 73 ? 7.112 1.727 -8.168 1.00 96.00 73 GLN A N 1
ATOM 575 C CA . GLN A 1 73 ? 7.861 2.626 -9.030 1.00 96.00 73 GLN A CA 1
ATOM 576 C C . GLN A 1 73 ? 8.963 1.814 -9.713 1.00 96.00 73 GLN A C 1
ATOM 578 O O . GLN A 1 73 ? 9.843 1.262 -9.049 1.00 96.00 73 GLN A O 1
ATOM 583 N N . VAL A 1 74 ? 8.902 1.692 -11.037 1.00 95.19 74 VAL A N 1
ATOM 584 C CA . VAL A 1 74 ? 9.812 0.850 -11.819 1.00 95.19 74 VAL A CA 1
ATOM 585 C C . VAL A 1 74 ? 10.668 1.721 -12.728 1.00 95.19 74 VAL A C 1
ATOM 587 O O . VAL A 1 74 ? 10.171 2.335 -13.662 1.00 95.19 74 VAL A O 1
ATOM 590 N N . VAL A 1 75 ? 11.978 1.714 -12.485 1.00 92.69 75 VAL A N 1
ATOM 591 C CA . VAL A 1 75 ? 12.981 2.500 -13.237 1.00 92.69 75 VAL A CA 1
ATOM 592 C C . VAL A 1 75 ? 13.821 1.652 -14.199 1.00 92.69 75 VAL A C 1
ATOM 594 O O . VAL A 1 75 ? 14.786 2.127 -14.791 1.00 92.69 75 VAL A O 1
ATOM 597 N N . THR A 1 76 ? 13.535 0.351 -14.314 1.00 89.88 76 THR A N 1
ATOM 598 C CA . THR A 1 76 ? 14.295 -0.551 -15.189 1.00 89.88 76 THR A CA 1
ATOM 599 C C . THR A 1 76 ? 13.418 -1.639 -15.797 1.00 89.88 76 THR A C 1
ATOM 601 O O . THR A 1 76 ? 12.655 -2.301 -15.099 1.00 89.88 76 THR A O 1
ATOM 604 N N . SER A 1 77 ? 13.553 -1.848 -17.108 1.00 91.00 77 SER A N 1
ATOM 605 C CA . SER A 1 77 ? 12.848 -2.885 -17.878 1.00 91.00 77 SER A CA 1
ATOM 606 C C . SER A 1 77 ? 13.549 -4.251 -17.842 1.00 91.00 77 SER A C 1
ATOM 608 O O . SER A 1 77 ? 13.055 -5.235 -18.412 1.00 91.00 77 SER A O 1
ATOM 610 N N . ALA A 1 78 ? 14.719 -4.327 -17.197 1.00 91.12 78 ALA A N 1
ATOM 611 C CA . ALA A 1 78 ? 15.492 -5.553 -17.100 1.00 91.12 78 ALA A CA 1
ATOM 612 C C . ALA A 1 78 ? 14.707 -6.629 -16.328 1.00 91.12 78 ALA A C 1
ATOM 614 O O . ALA A 1 78 ? 14.039 -6.312 -15.333 1.00 91.12 78 ALA A O 1
ATOM 615 N N . 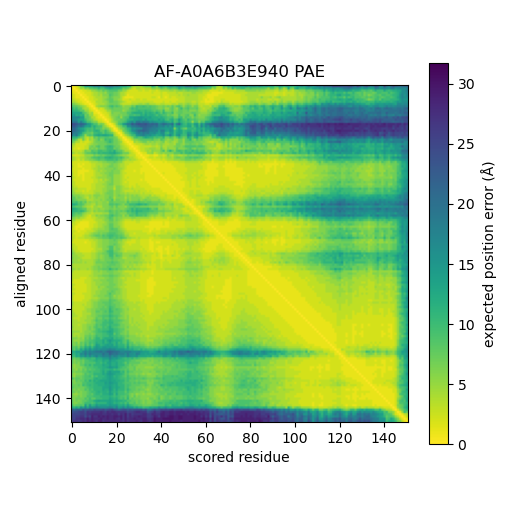PRO A 1 79 ? 14.778 -7.901 -16.767 1.00 89.94 79 PRO A N 1
ATOM 616 C CA . PRO A 1 79 ? 14.261 -8.999 -15.969 1.00 89.94 79 PRO A CA 1
ATOM 617 C C . PRO A 1 79 ? 15.044 -9.088 -14.657 1.00 89.94 79 PRO A C 1
ATOM 619 O O . PRO A 1 79 ? 16.248 -8.826 -14.616 1.00 89.94 79 PRO A O 1
ATOM 622 N N . VAL A 1 80 ? 14.357 -9.478 -13.591 1.00 93.25 80 VAL A N 1
ATOM 623 C CA . VAL A 1 80 ? 14.959 -9.681 -12.271 1.00 93.25 80 VAL A CA 1
ATOM 624 C C . VAL A 1 80 ? 15.153 -11.161 -11.981 1.00 93.25 80 VAL A C 1
ATOM 626 O O . VAL A 1 80 ? 14.540 -12.021 -12.614 1.00 93.25 80 VAL A O 1
ATOM 629 N N . SER A 1 81 ? 16.033 -11.467 -11.030 1.00 95.44 81 SER A N 1
ATOM 630 C CA . SER A 1 81 ? 16.170 -12.828 -10.519 1.00 95.44 81 SER A CA 1
ATOM 631 C C . SER A 1 81 ? 14.918 -13.244 -9.742 1.00 95.44 81 SER A C 1
ATOM 633 O O . SER A 1 81 ? 14.201 -12.403 -9.201 1.00 95.44 81 SER A O 1
ATOM 635 N N . GLU A 1 82 ? 14.688 -14.552 -9.629 1.00 94.56 82 GLU A N 1
ATOM 636 C CA . GLU A 1 82 ? 13.551 -15.120 -8.889 1.00 94.56 82 GLU A CA 1
ATOM 637 C C . GLU A 1 82 ? 13.492 -14.629 -7.433 1.00 94.56 82 GLU A C 1
ATOM 639 O O . GLU A 1 82 ? 12.424 -14.298 -6.929 1.00 94.56 82 GLU A O 1
ATOM 644 N N . GLY A 1 83 ? 14.649 -14.484 -6.777 1.00 95.44 83 GLY A N 1
ATOM 645 C CA . GLY A 1 83 ? 14.713 -13.949 -5.415 1.00 95.44 83 GLY A CA 1
ATOM 646 C C . GLY A 1 83 ?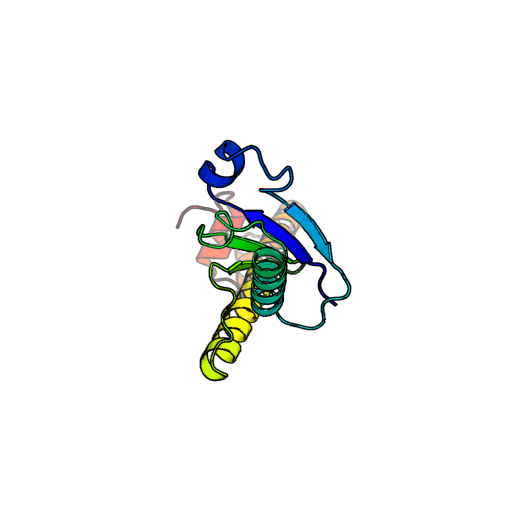 14.245 -12.493 -5.300 1.00 95.44 83 GLY A C 1
ATOM 647 O O . GLY A 1 83 ? 13.625 -12.136 -4.303 1.00 95.44 83 GLY A O 1
ATOM 648 N N . ILE A 1 84 ? 14.506 -11.657 -6.312 1.00 95.31 84 ILE A N 1
ATOM 649 C CA . ILE A 1 84 ? 13.998 -10.277 -6.342 1.00 95.31 84 ILE A CA 1
ATOM 650 C C . ILE A 1 84 ? 12.504 -10.272 -6.666 1.00 95.31 84 ILE A C 1
ATOM 652 O O . ILE A 1 84 ? 11.764 -9.562 -5.997 1.00 95.31 84 ILE A O 1
ATOM 656 N N . ALA A 1 85 ? 12.047 -11.095 -7.614 1.00 94.25 85 ALA A N 1
ATOM 657 C CA . ALA A 1 85 ? 10.621 -11.214 -7.920 1.00 94.25 85 ALA A CA 1
ATOM 658 C C . ALA A 1 85 ? 9.804 -11.632 -6.681 1.00 94.25 85 ALA A C 1
ATOM 660 O O . ALA A 1 85 ? 8.769 -11.036 -6.397 1.00 94.25 85 ALA A O 1
ATOM 661 N N . GLY A 1 86 ? 10.309 -12.588 -5.891 1.00 96.62 86 GLY A N 1
ATOM 662 C CA . GLY A 1 86 ? 9.675 -12.985 -4.631 1.00 96.62 86 GLY A CA 1
ATOM 663 C C . GLY A 1 86 ? 9.684 -11.883 -3.563 1.00 96.62 86 GLY A C 1
ATO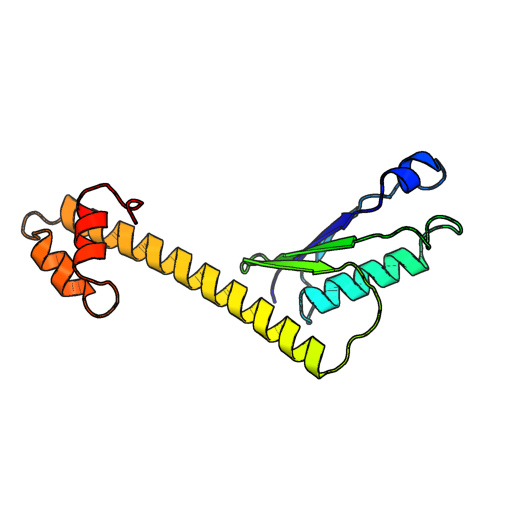M 664 O O . GLY A 1 86 ? 8.732 -11.762 -2.795 1.00 96.62 86 GLY A O 1
ATOM 665 N N . LEU A 1 87 ? 10.728 -11.046 -3.515 1.00 96.25 87 LEU A N 1
ATOM 666 C CA . LEU A 1 87 ? 10.758 -9.877 -2.630 1.00 96.25 87 LEU A CA 1
ATOM 667 C C . LEU A 1 87 ? 9.736 -8.816 -3.063 1.00 96.25 87 LEU A C 1
ATOM 669 O O . LEU A 1 87 ? 9.046 -8.263 -2.213 1.00 96.25 87 LEU A O 1
ATOM 673 N N . GLU A 1 88 ? 9.630 -8.542 -4.361 1.00 96.44 88 GLU A N 1
ATOM 674 C CA . GLU A 1 88 ? 8.656 -7.603 -4.931 1.00 96.44 88 GLU A CA 1
ATOM 675 C C . GLU A 1 88 ? 7.222 -8.030 -4.615 1.00 96.44 88 GLU A C 1
ATOM 677 O O . GLU A 1 88 ? 6.439 -7.226 -4.115 1.00 96.44 88 GLU A O 1
ATOM 682 N N . GLU A 1 89 ? 6.903 -9.310 -4.810 1.00 96.25 89 GLU A N 1
ATOM 683 C CA . GLU A 1 89 ? 5.601 -9.872 -4.449 1.00 96.25 89 GLU A CA 1
ATOM 684 C C . GLU A 1 89 ? 5.321 -9.748 -2.941 1.00 96.25 89 GLU A C 1
ATOM 686 O O . GLU A 1 89 ? 4.234 -9.338 -2.536 1.00 96.25 89 GLU A O 1
ATOM 691 N N . ALA A 1 90 ? 6.308 -10.037 -2.086 1.00 97.44 90 ALA A N 1
ATOM 692 C CA . ALA A 1 90 ? 6.160 -9.871 -0.640 1.00 97.44 90 ALA A CA 1
ATOM 693 C C . ALA A 1 90 ? 5.920 -8.404 -0.236 1.00 97.44 90 ALA A C 1
ATOM 695 O O . ALA A 1 90 ? 5.131 -8.139 0.673 1.00 97.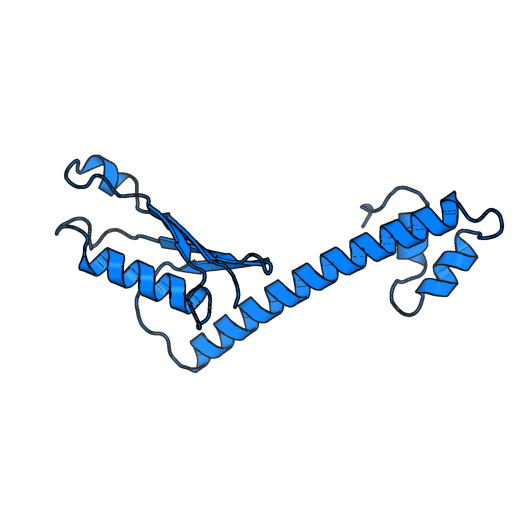44 90 ALA A O 1
ATOM 696 N N . VAL A 1 91 ? 6.572 -7.452 -0.913 1.00 97.31 91 VAL A N 1
ATOM 697 C CA . VAL A 1 91 ? 6.351 -6.013 -0.711 1.00 97.31 91 VAL A CA 1
ATOM 698 C C . VAL A 1 91 ? 4.930 -5.625 -1.113 1.00 97.31 91 VAL A C 1
ATOM 700 O O . VAL A 1 91 ? 4.257 -4.958 -0.331 1.00 97.31 91 VAL A O 1
ATOM 703 N N . GLU A 1 92 ? 4.453 -6.054 -2.281 1.00 96.69 92 GLU A N 1
ATOM 704 C CA . GLU A 1 92 ? 3.083 -5.773 -2.735 1.00 96.69 92 GLU A CA 1
ATOM 705 C C . GLU A 1 92 ? 2.041 -6.355 -1.768 1.00 96.69 92 GLU A C 1
ATOM 707 O O . GLU A 1 92 ? 1.147 -5.637 -1.320 1.00 96.69 92 GLU A O 1
ATOM 712 N N . ASN A 1 93 ? 2.213 -7.609 -1.338 1.00 96.31 93 ASN A N 1
ATOM 713 C CA . ASN A 1 93 ? 1.335 -8.248 -0.353 1.00 96.31 93 ASN A CA 1
ATOM 714 C C . ASN A 1 93 ? 1.303 -7.493 0.987 1.00 96.31 93 ASN A C 1
ATOM 716 O O . ASN A 1 93 ? 0.246 -7.363 1.606 1.00 96.31 93 ASN A O 1
ATOM 720 N N . MET A 1 94 ? 2.447 -6.966 1.437 1.00 97.44 94 MET A N 1
ATOM 721 C CA . MET A 1 94 ? 2.511 -6.157 2.655 1.00 97.44 94 MET A CA 1
ATOM 722 C C . MET A 1 94 ? 1.767 -4.826 2.497 1.00 97.44 94 MET A C 1
ATOM 724 O O . MET A 1 94 ? 1.122 -4.377 3.442 1.00 97.44 94 MET A O 1
ATOM 728 N N . GLN A 1 95 ? 1.819 -4.196 1.321 1.00 97.50 95 GLN A N 1
ATOM 729 C CA . GLN A 1 95 ? 1.065 -2.965 1.059 1.00 97.50 95 GLN A CA 1
ATOM 730 C C . GLN A 1 95 ? -0.448 -3.205 1.130 1.00 97.50 95 GLN A C 1
ATOM 732 O O . GLN A 1 95 ? -1.143 -2.455 1.814 1.00 97.50 95 GLN A O 1
ATOM 737 N N . VAL A 1 96 ? -0.938 -4.294 0.526 1.00 95.31 96 VAL A N 1
ATOM 738 C CA . VAL A 1 96 ? -2.355 -4.695 0.614 1.00 95.31 96 VAL A CA 1
ATOM 739 C C . VAL A 1 96 ? -2.761 -4.949 2.068 1.00 95.31 96 VAL A C 1
ATOM 741 O O . VAL A 1 96 ? -3.776 -4.433 2.538 1.00 95.31 96 VAL A O 1
ATOM 744 N N . ALA A 1 97 ? -1.949 -5.704 2.814 1.00 96.19 97 ALA A N 1
ATOM 745 C CA . ALA A 1 97 ? -2.220 -5.995 4.220 1.00 96.19 97 ALA A CA 1
ATOM 746 C C . ALA A 1 97 ? -2.232 -4.726 5.092 1.00 96.19 97 ALA A C 1
ATOM 748 O O . ALA A 1 97 ? -3.086 -4.593 5.970 1.00 96.19 97 ALA A O 1
ATOM 749 N N . ASN A 1 98 ? -1.323 -3.781 4.835 1.00 95.56 98 ASN A N 1
ATOM 750 C CA . ASN A 1 98 ? -1.273 -2.504 5.543 1.00 95.56 98 ASN A CA 1
ATOM 751 C C . ASN A 1 98 ? -2.516 -1.655 5.273 1.00 95.56 98 ASN A C 1
ATOM 753 O O . ASN A 1 98 ? -3.101 -1.149 6.227 1.00 95.56 98 ASN A O 1
ATOM 757 N N . LEU A 1 99 ? -2.956 -1.542 4.015 1.00 94.06 99 LEU A N 1
ATOM 758 C CA . LEU A 1 99 ? -4.177 -0.802 3.693 1.00 94.06 99 LEU A CA 1
ATOM 759 C C . LEU A 1 99 ? -5.400 -1.436 4.368 1.00 94.06 99 LEU A C 1
ATOM 761 O O . LEU A 1 99 ? -6.195 -0.735 4.993 1.00 94.06 99 LEU A O 1
ATOM 765 N N . ALA A 1 100 ? -5.529 -2.764 4.306 1.00 94.38 100 ALA A N 1
ATOM 766 C CA . ALA A 1 100 ? -6.618 -3.477 4.973 1.00 94.38 100 ALA A CA 1
ATOM 767 C C . ALA A 1 100 ? -6.614 -3.241 6.494 1.00 94.38 100 ALA A C 1
ATOM 769 O O . ALA A 1 100 ? -7.667 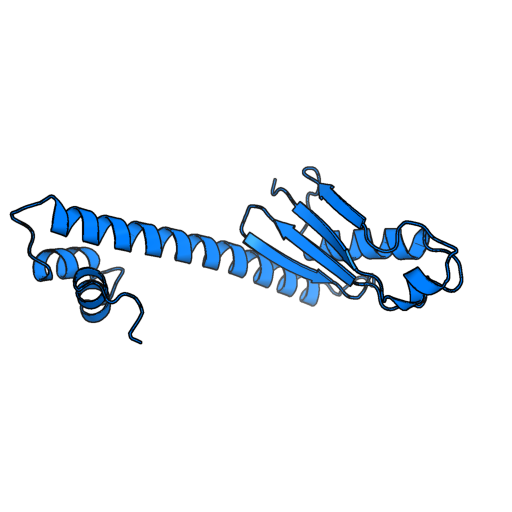-3.023 7.096 1.00 94.38 100 ALA A O 1
ATOM 770 N N . TYR A 1 101 ? -5.432 -3.235 7.117 1.00 93.56 101 TYR A N 1
ATOM 771 C CA . TYR A 1 101 ? -5.278 -2.908 8.532 1.00 93.56 101 TYR A CA 1
ATOM 772 C C . TYR A 1 101 ? -5.663 -1.455 8.842 1.00 93.56 101 TYR A C 1
ATOM 774 O O . TYR A 1 101 ? -6.338 -1.204 9.840 1.00 93.56 101 TYR A O 1
ATOM 782 N N . GLU A 1 102 ? -5.264 -0.493 8.008 1.00 93.31 102 GLU A N 1
ATOM 783 C CA . GLU A 1 102 ? -5.614 0.919 8.185 1.00 93.31 102 GLU A CA 1
ATOM 784 C C . GLU A 1 102 ? -7.125 1.146 8.128 1.00 93.31 102 GLU A C 1
ATOM 786 O O . GLU A 1 102 ? -7.661 1.797 9.029 1.00 93.31 102 GLU A O 1
ATOM 791 N N . VAL A 1 103 ? -7.802 0.547 7.143 1.00 94.75 103 VAL A N 1
ATOM 792 C CA . VAL A 1 103 ? -9.265 0.598 7.001 1.00 94.75 103 VAL A CA 1
ATOM 793 C C . VAL A 1 103 ? -9.946 -0.029 8.216 1.00 94.75 103 VAL A C 1
ATOM 795 O O . VAL A 1 103 ? -10.749 0.628 8.873 1.00 94.75 103 VAL A O 1
ATOM 798 N N . ALA A 1 104 ? -9.571 -1.256 8.592 1.00 94.81 104 ALA A N 1
ATOM 799 C CA . ALA A 1 104 ? -10.163 -1.938 9.745 1.00 94.81 104 ALA A CA 1
ATOM 800 C C . ALA A 1 104 ? -9.945 -1.166 11.060 1.00 94.81 104 ALA A C 1
ATOM 802 O O . ALA A 1 104 ? -10.814 -1.129 11.933 1.00 94.81 104 ALA A O 1
ATOM 803 N N . ARG A 1 105 ? -8.785 -0.516 11.212 1.00 94.06 105 ARG A N 1
ATOM 804 C CA . ARG A 1 105 ? -8.482 0.335 12.368 1.00 94.06 105 ARG A CA 1
ATOM 805 C C . ARG A 1 105 ? -9.364 1.583 12.398 1.00 94.06 105 ARG A C 1
ATOM 807 O O . ARG A 1 105 ? -9.793 1.986 13.478 1.00 94.06 105 ARG A O 1
ATOM 814 N N . GLU A 1 106 ? -9.605 2.218 11.255 1.00 94.75 106 GLU A N 1
ATOM 815 C CA . GLU A 1 106 ? -10.498 3.376 11.157 1.00 94.75 106 GLU A CA 1
ATOM 816 C C . GLU A 1 106 ? -11.952 2.992 11.455 1.00 94.75 106 GLU A C 1
ATOM 818 O O . GLU A 1 106 ? -12.593 3.646 12.278 1.00 94.75 106 GLU A O 1
ATOM 823 N N . GLU A 1 107 ? -12.429 1.878 10.899 1.00 96.00 107 GLU A N 1
ATOM 824 C CA . GLU A 1 107 ? -13.757 1.328 11.186 1.00 96.00 107 GLU A CA 1
ATOM 825 C C . GLU A 1 107 ? -13.933 0.998 12.673 1.00 96.00 107 GLU A C 1
ATOM 827 O O . GLU A 1 107 ? -14.938 1.373 13.276 1.00 96.00 107 GLU A O 1
ATOM 832 N N . LEU A 1 108 ? -12.936 0.365 13.302 1.00 95.88 108 LEU A N 1
ATOM 833 C CA . LEU A 1 108 ? -12.961 0.087 14.738 1.00 95.88 108 LEU A CA 1
ATOM 834 C C . LEU A 1 108 ? -12.999 1.377 15.566 1.00 95.88 108 LEU A C 1
ATOM 836 O O . LEU A 1 108 ? -13.742 1.464 16.545 1.00 95.88 108 LEU A O 1
ATOM 840 N N . ASN A 1 109 ? -12.218 2.391 15.185 1.00 94.88 109 ASN A N 1
ATOM 841 C CA . ASN A 1 109 ? -12.240 3.686 15.862 1.00 94.88 109 ASN A CA 1
ATOM 842 C C . ASN A 1 109 ? -13.619 4.341 15.768 1.00 94.88 109 ASN A C 1
ATOM 844 O O . ASN A 1 109 ? -14.119 4.834 16.780 1.00 94.88 109 ASN A O 1
ATOM 848 N N . GLN A 1 110 ? -14.239 4.313 14.587 1.00 95.38 110 GLN A N 1
ATOM 849 C CA . GLN A 1 110 ? -15.579 4.852 14.392 1.00 95.38 110 GLN A CA 1
ATOM 850 C C . GLN A 1 110 ? -16.615 4.063 15.199 1.00 95.38 110 GLN A C 1
ATOM 852 O O . GLN A 1 110 ? -17.408 4.669 15.911 1.00 95.38 110 GLN A O 1
ATOM 857 N N . ALA A 1 111 ? -16.548 2.729 15.199 1.00 95.81 111 ALA A N 1
ATOM 858 C CA . ALA A 1 111 ? -17.446 1.883 15.982 1.00 95.81 111 ALA A CA 1
ATOM 859 C C . ALA A 1 111 ? -17.330 2.137 17.496 1.00 95.81 111 ALA A C 1
ATOM 861 O O . ALA A 1 111 ? -18.342 2.177 18.192 1.00 95.81 111 ALA A O 1
ATOM 862 N N . MET A 1 112 ? -16.116 2.360 18.018 1.00 95.31 112 MET A N 1
ATOM 863 C CA . MET A 1 112 ? -15.920 2.761 19.417 1.00 95.31 112 MET A CA 1
ATOM 864 C C . MET A 1 112 ? -16.574 4.116 19.720 1.00 95.31 112 MET A C 1
ATOM 866 O O . MET A 1 112 ? -17.202 4.276 20.768 1.00 95.31 112 MET A O 1
ATOM 870 N N . ILE A 1 113 ? -16.415 5.096 18.825 1.00 93.88 113 ILE A N 1
ATOM 871 C CA . ILE A 1 113 ? -17.003 6.434 18.971 1.00 93.88 113 ILE A CA 1
ATOM 872 C C . ILE A 1 113 ? -18.530 6.360 18.913 1.00 93.88 113 ILE A C 1
ATOM 874 O O . ILE A 1 113 ? -19.191 6.965 19.756 1.00 93.88 113 ILE A O 1
ATOM 878 N N . ASP A 1 114 ? -19.083 5.604 17.968 1.00 94.69 114 ASP A N 1
ATOM 879 C CA . ASP A 1 114 ? -20.523 5.413 17.811 1.00 94.69 114 ASP A CA 1
ATOM 880 C C . ASP A 1 114 ? -21.111 4.710 19.037 1.00 94.69 114 ASP A C 1
ATOM 882 O O . ASP A 1 114 ? -22.092 5.193 19.598 1.00 94.69 114 ASP A O 1
ATOM 886 N N . ALA A 1 115 ? -20.471 3.641 19.524 1.00 94.50 115 ALA A N 1
ATOM 887 C CA . ALA A 1 115 ? -20.886 2.967 20.753 1.00 94.50 115 ALA A CA 1
ATOM 888 C C . ALA A 1 115 ? -20.913 3.936 21.944 1.00 94.50 115 ALA A C 1
ATOM 890 O O . ALA A 1 115 ? -21.894 3.982 22.673 1.00 94.50 115 ALA A O 1
ATOM 891 N N . TYR A 1 116 ? -19.882 4.771 22.109 1.00 93.44 116 TYR A N 1
ATOM 892 C CA . TYR A 1 116 ? -19.854 5.774 23.179 1.00 93.44 116 TYR A CA 1
ATOM 893 C C . TYR A 1 116 ? -20.898 6.888 23.007 1.00 93.44 116 TYR A C 1
ATOM 895 O O . TYR A 1 116 ? -21.357 7.466 23.990 1.00 93.44 116 TYR A O 1
ATOM 903 N N . THR A 1 117 ? -21.232 7.236 21.765 1.00 92.00 117 THR A N 1
ATOM 904 C CA . THR A 1 117 ? -22.129 8.356 21.450 1.00 92.00 117 THR A CA 1
ATOM 905 C C . THR A 1 117 ? -23.600 7.959 21.552 1.00 92.00 117 THR A C 1
ATOM 907 O O . THR A 1 117 ? -24.417 8.781 21.961 1.00 92.00 117 THR A O 1
ATOM 910 N N . PHE A 1 118 ? -23.944 6.730 21.162 1.00 93.06 118 PHE A N 1
ATOM 911 C CA . PHE A 1 118 ? -25.333 6.293 21.001 1.00 93.06 118 PHE A CA 1
ATOM 912 C C . PHE A 1 118 ? -25.807 5.283 22.053 1.00 93.06 118 PHE A C 1
ATOM 914 O O . PHE A 1 118 ? -27.014 5.084 22.171 1.00 93.06 118 PHE A O 1
ATOM 921 N N . ASP A 1 119 ? -24.904 4.668 22.819 1.00 91.56 119 ASP A N 1
ATOM 922 C CA . ASP A 1 119 ? -25.256 3.791 23.938 1.00 91.56 119 ASP A CA 1
ATOM 923 C C . ASP A 1 119 ? -25.018 4.520 25.272 1.00 91.56 119 ASP A C 1
ATOM 925 O O . ASP A 1 119 ? -23.882 4.701 25.716 1.00 91.56 119 ASP A O 1
ATOM 929 N N . GLU A 1 120 ? -26.108 4.969 25.903 1.00 86.69 120 GLU A N 1
ATOM 930 C CA . GLU A 1 120 ? -26.073 5.761 27.142 1.00 86.69 120 GLU A CA 1
ATOM 931 C C . GLU A 1 120 ? -25.480 4.990 28.338 1.00 86.69 120 GLU A C 1
ATOM 933 O O . GLU A 1 120 ? -25.011 5.612 29.297 1.00 86.69 120 GLU A O 1
ATOM 938 N N . ASP A 1 121 ? -25.445 3.654 28.275 1.00 91.19 121 ASP A N 1
ATOM 939 C CA . ASP A 1 121 ? -24.950 2.794 29.352 1.00 91.19 121 ASP A CA 1
ATOM 940 C C . ASP A 1 121 ? -23.444 2.478 29.221 1.00 91.19 121 ASP A C 1
ATOM 942 O O . ASP A 1 121 ? -22.805 2.012 30.177 1.00 91.19 121 ASP A O 1
ATOM 946 N N . LEU A 1 122 ? -22.826 2.756 28.065 1.00 91.56 122 LEU A N 1
ATOM 947 C CA . LEU A 1 122 ? -21.424 2.425 27.807 1.00 91.56 122 LEU A CA 1
ATOM 948 C C . LEU A 1 122 ? -20.455 3.549 28.197 1.00 91.56 122 LEU A C 1
ATOM 950 O O . LEU A 1 122 ? -20.260 4.553 27.514 1.00 91.56 122 LEU A O 1
ATOM 954 N N . SER A 1 123 ? -19.715 3.324 29.285 1.00 93.75 123 SER A N 1
ATOM 955 C CA . SER A 1 123 ? -18.578 4.181 29.639 1.00 93.75 123 SER A CA 1
ATOM 956 C C . SER A 1 123 ? -17.363 3.946 28.729 1.00 93.75 123 SER A C 1
ATOM 958 O O . SER A 1 123 ? -17.124 2.836 28.250 1.00 93.75 123 SER A O 1
ATOM 960 N N . LYS A 1 124 ? -16.484 4.954 28.609 1.00 93.62 124 LYS A N 1
ATOM 961 C CA . LYS A 1 124 ? -15.201 4.820 27.890 1.00 93.62 124 LYS A CA 1
ATOM 962 C C . LYS A 1 124 ? -14.346 3.643 28.375 1.00 93.62 124 LYS A C 1
ATOM 964 O O . LYS A 1 124 ? -13.631 3.035 27.588 1.00 93.62 124 LYS A O 1
ATOM 969 N N . ASN A 1 125 ? -14.408 3.325 29.670 1.00 94.94 125 ASN A N 1
ATOM 970 C CA . ASN A 1 125 ? -13.678 2.193 30.243 1.00 94.94 125 ASN A CA 1
ATOM 971 C C . ASN A 1 125 ? -14.277 0.848 29.825 1.00 94.94 125 ASN A C 1
ATOM 973 O O . ASN A 1 125 ? -13.515 -0.072 29.561 1.00 94.94 125 ASN A O 1
ATOM 977 N N . ALA A 1 126 ? -15.607 0.746 29.751 1.00 95.56 126 ALA A N 1
ATOM 978 C CA . ALA A 1 126 ? -16.278 -0.469 29.294 1.00 95.56 126 ALA A CA 1
ATOM 979 C C . ALA A 1 126 ? -15.945 -0.756 27.822 1.00 95.56 126 ALA A C 1
ATOM 981 O O . ALA A 1 126 ? -15.602 -1.881 27.475 1.00 95.56 126 ALA A O 1
ATOM 982 N N . ILE A 1 127 ? -15.944 0.281 26.980 1.00 95.44 127 ILE A N 1
ATOM 983 C CA . ILE A 1 127 ? -15.556 0.162 25.568 1.00 95.44 127 ILE A CA 1
ATOM 984 C C . ILE A 1 127 ? -14.078 -0.223 25.436 1.00 95.44 127 ILE A C 1
ATOM 986 O O . ILE A 1 127 ? -13.748 -1.129 24.679 1.00 95.44 127 ILE A O 1
ATOM 990 N N . ALA A 1 128 ? -13.183 0.415 26.199 1.00 95.94 128 ALA A N 1
ATOM 991 C CA . ALA A 1 128 ? -11.756 0.090 26.165 1.00 95.94 128 ALA A CA 1
ATOM 992 C C . ALA A 1 128 ? -11.445 -1.345 26.631 1.00 95.94 128 ALA A C 1
ATOM 994 O O . ALA A 1 128 ? -10.478 -1.935 26.160 1.00 95.94 128 ALA A O 1
ATOM 995 N N . GLU A 1 129 ? -12.252 -1.899 27.538 1.00 96.38 129 GLU A N 1
ATOM 996 C CA . GLU A 1 129 ? -12.152 -3.300 27.951 1.00 96.38 129 GLU A CA 1
ATOM 997 C C . GLU A 1 129 ? -12.615 -4.249 26.835 1.00 96.38 129 GLU A C 1
ATOM 999 O O . GLU A 1 129 ? -11.932 -5.228 26.540 1.00 96.38 129 GLU A O 1
ATOM 1004 N N . LEU A 1 130 ? -13.729 -3.928 26.163 1.00 95.56 130 LEU A N 1
ATOM 1005 C CA . LEU A 1 130 ? -14.289 -4.732 25.068 1.00 95.56 130 LEU A CA 1
ATOM 1006 C C . LEU A 1 130 ? -13.317 -4.911 23.895 1.00 95.56 130 LEU A C 1
ATOM 1008 O O . LEU A 1 130 ? -13.287 -5.974 23.283 1.00 95.56 130 LEU A O 1
ATOM 1012 N N . VAL A 1 131 ? -12.520 -3.886 23.581 1.00 96.19 131 VAL A N 1
ATOM 1013 C CA . VAL A 1 131 ? -11.576 -3.909 22.448 1.00 96.19 131 VAL A CA 1
ATOM 1014 C C . VAL A 1 131 ? -10.149 -4.316 22.838 1.00 96.19 131 VAL A C 1
ATOM 1016 O O . VAL A 1 131 ? -9.245 -4.237 22.007 1.00 96.19 131 VAL A O 1
ATOM 1019 N N . SER A 1 132 ? -9.921 -4.732 24.087 1.00 95.69 132 SER A N 1
ATOM 1020 C CA . SER A 1 132 ? -8.578 -4.910 24.665 1.00 95.69 132 SER A CA 1
ATOM 1021 C C . SER A 1 132 ? -7.693 -5.938 23.945 1.00 95.69 132 SER A C 1
ATOM 1023 O O . SER A 1 132 ? -6.472 -5.784 23.932 1.00 95.69 132 SER A O 1
ATOM 1025 N N . GLU A 1 133 ? -8.297 -6.933 23.293 1.00 95.88 133 GLU A N 1
ATOM 1026 C CA . GLU A 1 133 ? -7.601 -7.971 22.514 1.00 95.88 133 GLU A CA 1
ATOM 1027 C C . GLU A 1 133 ? -6.972 -7.443 21.215 1.0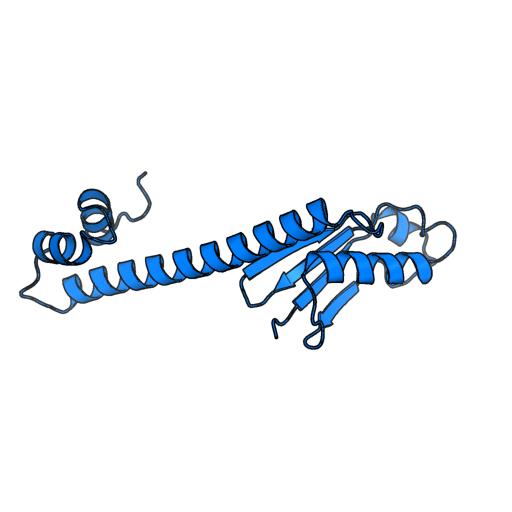0 95.88 133 GLU A C 1
ATOM 1029 O O . GLU A 1 133 ? -6.065 -8.059 20.660 1.00 95.88 133 GLU A O 1
ATOM 1034 N N . VAL A 1 134 ? -7.449 -6.301 20.712 1.00 94.88 134 VAL A N 1
ATOM 1035 C CA . VAL A 1 134 ? -7.023 -5.737 19.419 1.00 94.88 134 VAL A CA 1
ATOM 1036 C C . VAL A 1 134 ? -6.455 -4.325 19.540 1.00 94.88 134 VAL A C 1
ATOM 1038 O O . VAL A 1 134 ? -5.661 -3.904 18.700 1.00 94.88 134 VAL A O 1
ATOM 1041 N N . VAL A 1 135 ? -6.819 -3.585 20.591 1.00 92.69 135 VAL A N 1
ATOM 1042 C CA . VAL A 1 135 ? -6.365 -2.214 20.838 1.00 92.69 135 VAL A CA 1
ATOM 1043 C C . VAL A 1 135 ? -6.004 -2.050 22.308 1.00 92.69 135 VAL A C 1
ATOM 1045 O O . VAL A 1 135 ? -6.794 -2.332 23.203 1.00 92.69 135 VAL A O 1
ATOM 1048 N N . SER A 1 136 ? -4.810 -1.512 22.573 1.00 94.50 136 SER A N 1
ATOM 1049 C CA . SER A 1 136 ? -4.398 -1.231 23.948 1.00 94.50 136 SER A CA 1
ATOM 1050 C C . SER A 1 136 ? -5.355 -0.241 24.625 1.00 94.50 136 SER A C 1
ATOM 1052 O O . SER A 1 136 ? -5.788 0.744 24.018 1.00 94.50 136 SER A O 1
ATOM 1054 N N . ARG A 1 137 ? -5.633 -0.444 25.917 1.00 93.94 137 ARG A N 1
ATOM 1055 C CA . ARG A 1 137 ? -6.505 0.449 26.698 1.00 93.94 137 ARG A CA 1
ATOM 1056 C C . ARG A 1 137 ? -6.126 1.940 26.577 1.00 93.94 137 ARG A C 1
ATOM 1058 O O . ARG A 1 137 ? -7.033 2.749 26.377 1.00 93.94 137 ARG A O 1
ATOM 1065 N N . PRO A 1 138 ? -4.840 2.352 26.657 1.00 94.56 138 PRO A N 1
ATOM 1066 C CA . PRO A 1 138 ? -4.456 3.746 26.422 1.00 94.56 138 PRO A CA 1
ATOM 1067 C C . PRO A 1 138 ? -4.862 4.272 25.037 1.00 94.56 138 PRO A C 1
ATOM 1069 O O . PRO A 1 138 ? -5.378 5.384 24.937 1.00 94.56 138 PRO A O 1
ATOM 1072 N N . THR A 1 139 ? -4.681 3.472 23.982 1.00 93.44 139 THR A N 1
ATOM 1073 C CA . THR A 1 139 ? -5.065 3.837 22.609 1.00 93.44 139 THR A CA 1
ATOM 1074 C C . THR A 1 139 ? -6.579 4.013 22.480 1.00 93.44 139 THR A C 1
ATOM 1076 O O . THR A 1 139 ? -7.020 5.033 21.954 1.00 93.44 139 THR A O 1
ATOM 1079 N N . ALA A 1 140 ? -7.376 3.086 23.019 1.00 94.00 140 ALA A N 1
ATOM 1080 C CA . ALA A 1 140 ? -8.838 3.168 22.982 1.00 94.00 140 ALA A CA 1
ATOM 1081 C C . ALA A 1 140 ? -9.365 4.423 23.704 1.00 94.00 140 ALA A C 1
ATOM 1083 O O . ALA A 1 140 ? -10.155 5.191 23.154 1.00 94.00 140 ALA A O 1
ATOM 1084 N N . LEU A 1 141 ? -8.866 4.705 24.914 1.00 94.44 141 LEU A N 1
ATOM 1085 C CA . LEU A 1 141 ? -9.268 5.894 25.677 1.00 94.44 141 LEU A CA 1
ATOM 1086 C C . LEU A 1 141 ? -8.878 7.204 24.986 1.00 94.44 141 LEU A C 1
ATOM 1088 O O . LEU A 1 141 ? -9.604 8.197 25.089 1.00 94.44 141 LEU A O 1
ATOM 1092 N N . LYS A 1 142 ? -7.743 7.214 24.285 1.00 92.69 142 LYS A N 1
ATOM 1093 C CA . LYS A 1 142 ? -7.282 8.355 23.496 1.00 92.69 142 LYS A CA 1
ATOM 1094 C C . LYS A 1 142 ? -8.207 8.631 22.304 1.00 92.69 142 LYS A C 1
ATOM 1096 O O . LYS A 1 142 ? -8.588 9.787 22.105 1.00 92.69 142 LYS A O 1
ATOM 1101 N N . VAL A 1 143 ? -8.625 7.594 21.572 1.00 92.50 143 VAL A N 1
ATOM 1102 C CA . VAL A 1 143 ? -9.621 7.706 20.487 1.00 92.50 143 VAL A CA 1
ATOM 1103 C C . VAL A 1 143 ? -10.938 8.274 21.026 1.00 92.50 143 VAL A C 1
ATOM 1105 O O . VAL A 1 143 ? -11.399 9.314 20.561 1.00 92.50 143 VAL A O 1
ATOM 1108 N N . LEU A 1 144 ? -11.472 7.684 22.099 1.00 92.19 144 LEU A N 1
ATOM 1109 C CA . LEU A 1 144 ? -12.730 8.094 22.742 1.00 92.19 144 LEU A CA 1
ATOM 1110 C C . LEU A 1 144 ? -12.693 9.488 23.390 1.00 92.19 144 LEU A C 1
ATOM 1112 O O . LEU A 1 144 ? -13.720 10.026 23.804 1.00 92.19 144 LEU A O 1
ATOM 1116 N N . SER A 1 145 ? -11.512 10.080 23.552 1.00 88.31 145 SER A N 1
ATOM 1117 C CA . SER A 1 145 ? -11.344 11.428 24.111 1.00 88.31 145 SER A CA 1
ATOM 1118 C C . SER A 1 145 ? -11.181 12.507 23.041 1.00 88.31 145 SER A C 1
ATOM 1120 O O . SER A 1 145 ? -10.964 13.663 23.392 1.00 88.31 145 SER A O 1
ATOM 1122 N N . GLY A 1 146 ? -11.316 12.149 21.758 1.00 72.38 146 GLY A N 1
ATOM 1123 C CA . GLY A 1 146 ? -11.290 13.097 20.645 1.00 72.38 146 GLY A CA 1
ATOM 1124 C C . GLY A 1 146 ? -9.889 13.547 20.232 1.00 72.38 146 GLY A C 1
ATOM 1125 O O . GLY A 1 146 ? -9.758 14.575 19.575 1.00 72.38 146 GLY A O 1
ATOM 1126 N N . ASN A 1 147 ? -8.833 12.807 20.600 1.00 56.53 147 ASN A N 1
ATOM 1127 C CA . ASN A 1 147 ? -7.469 13.109 20.154 1.00 56.53 147 ASN A CA 1
ATOM 1128 C C . ASN A 1 147 ? -6.767 11.876 19.553 1.00 56.53 147 ASN A C 1
ATOM 1130 O O . ASN A 1 147 ? -5.826 11.349 20.149 1.00 56.53 147 ASN A O 1
ATOM 1134 N N . PRO A 1 148 ? -7.193 11.400 18.369 1.00 53.06 148 PRO A N 1
ATOM 1135 C CA . PRO A 1 148 ? -6.678 10.169 17.762 1.00 53.06 148 PRO A CA 1
ATOM 1136 C C . PRO A 1 148 ? -5.177 10.214 17.395 1.00 53.06 148 PRO A C 1
ATOM 1138 O O . PRO A 1 148 ? -4.557 9.159 17.268 1.00 53.06 148 PRO A O 1
ATOM 1141 N N . ASN A 1 149 ? -4.543 11.398 17.338 1.00 45.75 149 ASN A N 1
ATOM 1142 C CA . ASN A 1 149 ? -3.191 11.588 16.777 1.00 45.75 149 ASN A CA 1
ATOM 1143 C C . ASN A 1 149 ? -2.049 11.884 17.777 1.00 45.75 149 ASN A C 1
ATOM 1145 O O . ASN A 1 149 ? -0.902 11.958 17.360 1.00 45.75 149 ASN A O 1
ATOM 1149 N N . ALA A 1 150 ? -2.290 12.011 19.086 1.00 39.84 150 ALA A N 1
ATOM 1150 C CA . ALA A 1 150 ? -1.214 12.259 20.069 1.00 39.84 150 ALA A CA 1
ATOM 1151 C C . ALA A 1 150 ? -0.357 11.008 20.380 1.00 39.84 150 ALA A C 1
ATOM 1153 O O . ALA A 1 150 ? -0.691 10.251 21.293 1.00 39.84 150 ALA A O 1
ATOM 1154 N N . THR A 1 151 ? 0.645 10.704 19.551 1.00 45.78 151 THR A N 1
ATOM 1155 C CA . THR A 1 151 ? 1.665 9.664 19.823 1.00 45.78 151 THR A CA 1
ATOM 1156 C C . THR A 1 151 ? 2.277 9.804 21.207 1.00 45.78 151 THR A C 1
ATOM 1158 O O . THR A 1 151 ? 2.622 10.957 21.555 1.00 45.78 151 THR A O 1
#

Solvent-accessible surface area (backbone atoms only — not comparable to full-atom values): 8608 Å² total; per-residue (Å²): 121,63,43,36,40,38,37,37,48,49,53,70,68,53,57,71,63,74,79,57,97,65,57,64,48,74,52,73,48,65,82,64,89,71,53,59,65,57,48,22,22,49,54,44,38,54,46,48,74,69,44,55,94,88,49,50,82,54,80,41,34,19,41,28,36,36,81,64,52,34,74,43,79,32,72,57,51,69,86,72,57,71,72,54,51,55,49,52,51,52,51,43,53,49,36,30,52,48,47,53,49,52,51,54,51,51,53,50,52,49,51,53,44,47,45,53,72,72,35,93,86,48,47,68,66,58,54,20,59,75,41,44,94,84,37,54,50,72,59,42,44,34,45,71,66,78,48,80,78,79,125

Nearest PDB structures (foldseek):
  6qj1-assembly1_A  TM=1.977E-01  e=3.164E+00  Thermochaetoides thermophila

Sequence (151 aa):
MATYNYEIQVPAIADALNTWNQPQKRDKTDDWAGTAHALGRHLLREWHDSAPDGVKELAAEVEVRSDEGVYVQVVTSAPVSEGIAGLEEAVENMQVANLAYEVAREELNQAMIDAYTFDEDLSKNAIAELVSEVVSRPTALKVLSGNPNAT

Secondary structure (DSSP, 8-state):
-PPEEEEEE--HHHHHT-S-S-SSEEEEES---S-HHHHHHHHHHHHHHHSPTTTTTS--EEEEEETTS-EEEE---SPPPHHHHHHHHHHHHHHHHHHHHHHHHHHHHHHHHHHHHH-TT--HHHHHHHTTTTS-HHHHHHHTTT-TT--

Mean predicted aligned error: 7.39 Å

pLDDT: mean 87.24, std 12.66, range [39.84, 97.5]